Protein AF-A0A2S5DML2-F1 (afdb_monomer_lite)

Foldseek 3Di:
DDDCQKDWDAPDPPDIKMKGFAFDPQQVRHTQKIFISDDPPTLRWMWGWDADNNRQTAKIATRDPPAGQMWGFDADPVRHTDDIDGSPDDDDDDD

Radius of gyration: 16.34 Å; chains: 1; bounding box: 34×31×50 Å

Organism: NCBI:txid488447

Sequence (95 aa):
MYLLWKTTVKTSASNSTATTRTYDWAHHEVPATTTVDAGTGTLNLTTTDTYDDIGNLTVVDGPRTDVTDTVTTSYDSERRPTVVTDAGEANSDHL

Structure (mmCIF, N/CA/C/O backbone):
data_AF-A0A2S5DML2-F1
#
_entry.id   AF-A0A2S5DML2-F1
#
loop_
_atom_site.group_PDB
_atom_site.id
_atom_site.type_symbol
_atom_site.label_atom_id
_atom_site.label_alt_id
_atom_site.label_comp_id
_atom_site.label_asym_id
_atom_site.label_entity_id
_atom_site.label_seq_id
_atom_site.pdbx_PDB_ins_code
_atom_site.Cartn_x
_atom_site.Cartn_y
_atom_site.Cartn_z
_atom_site.occupancy
_atom_site.B_iso_or_equiv
_atom_site.auth_seq_id
_atom_site.auth_comp_id
_atom_site.auth_asym_id
_atom_site.auth_atom_id
_atom_site.pdbx_PDB_model_num
ATOM 1 N N . MET A 1 1 ? 13.252 17.949 6.677 1.00 75.19 1 MET A N 1
ATOM 2 C CA . MET A 1 1 ? 11.958 17.689 6.015 1.00 75.19 1 MET A CA 1
ATOM 3 C C . MET A 1 1 ? 10.990 17.161 7.068 1.00 75.19 1 MET A C 1
ATOM 5 O O . MET A 1 1 ? 11.463 16.511 7.991 1.00 75.19 1 MET A O 1
ATOM 9 N N . TYR A 1 2 ? 9.694 17.480 7.005 1.00 84.56 2 TYR A N 1
ATOM 10 C CA . TYR A 1 2 ? 8.688 16.936 7.930 1.00 84.56 2 TYR A CA 1
ATOM 11 C C . TYR A 1 2 ? 7.711 16.073 7.143 1.00 84.56 2 TYR A C 1
ATOM 13 O O . TYR A 1 2 ? 7.019 16.590 6.269 1.00 84.56 2 TYR A O 1
ATOM 21 N N . LEU A 1 3 ? 7.665 14.779 7.459 1.00 93.19 3 LEU A N 1
ATOM 22 C CA . LEU A 1 3 ? 6.769 13.826 6.814 1.00 93.19 3 LEU A CA 1
ATOM 23 C C . LEU A 1 3 ? 5.615 13.470 7.745 1.00 93.19 3 LEU A C 1
ATOM 25 O O . LEU A 1 3 ? 5.795 13.227 8.943 1.00 93.19 3 LEU A O 1
ATOM 29 N N . LEU A 1 4 ? 4.408 13.475 7.188 1.00 94.88 4 LEU A N 1
ATOM 30 C CA . LEU A 1 4 ? 3.177 13.265 7.934 1.00 94.88 4 LEU A CA 1
ATOM 31 C C . LEU A 1 4 ? 2.974 11.779 8.247 1.00 94.88 4 LEU A C 1
ATOM 33 O O . LEU A 1 4 ? 2.275 11.059 7.544 1.00 94.88 4 LEU A O 1
ATOM 37 N N . TRP A 1 5 ? 3.536 11.322 9.357 1.00 95.31 5 TRP A N 1
ATOM 38 C CA . TRP A 1 5 ? 3.462 9.914 9.750 1.00 95.31 5 TRP A CA 1
ATOM 39 C C . TRP A 1 5 ? 2.124 9.508 10.394 1.00 95.31 5 TRP A C 1
ATOM 41 O O . TRP A 1 5 ? 1.809 8.321 10.446 1.00 95.31 5 TRP A O 1
ATOM 51 N N . LYS A 1 6 ? 1.313 10.458 10.893 1.00 96.12 6 LYS A N 1
ATOM 52 C CA . LYS A 1 6 ? 0.008 10.155 11.504 1.00 96.12 6 LYS A CA 1
ATOM 53 C C . LYS A 1 6 ? -1.012 11.280 11.368 1.00 96.12 6 LYS A C 1
ATOM 55 O O . LYS A 1 6 ? -0.715 12.443 11.622 1.00 96.12 6 LYS A O 1
ATOM 60 N N . THR A 1 7 ? -2.248 10.898 11.065 1.00 97.50 7 THR A N 1
ATOM 61 C CA . THR A 1 7 ? -3.440 11.754 11.107 1.00 97.50 7 THR A CA 1
ATOM 62 C C . THR A 1 7 ? -4.555 11.061 11.881 1.00 97.50 7 THR A C 1
ATOM 64 O O . THR A 1 7 ? -4.672 9.841 11.821 1.00 97.50 7 THR A O 1
ATOM 67 N N . THR A 1 8 ? -5.401 11.823 12.573 1.00 97.62 8 THR A N 1
ATOM 68 C CA . THR A 1 8 ? -6.581 11.292 13.270 1.00 97.62 8 THR A CA 1
ATOM 69 C C . THR A 1 8 ? -7.793 12.141 12.926 1.00 97.62 8 THR A C 1
ATOM 71 O O . THR A 1 8 ? -7.743 13.364 13.051 1.00 97.62 8 THR A O 1
ATOM 74 N N . VAL A 1 9 ? -8.887 11.495 12.532 1.00 97.44 9 VAL A N 1
ATOM 75 C CA . VAL A 1 9 ? -10.154 12.150 12.194 1.00 97.44 9 VAL A CA 1
ATOM 76 C C . VAL A 1 9 ? -11.251 11.607 13.101 1.00 97.44 9 VAL A C 1
ATOM 78 O O . VAL A 1 9 ? -11.428 10.395 13.205 1.00 97.44 9 VAL A O 1
ATOM 81 N N . LYS A 1 10 ? -12.001 12.495 13.762 1.00 96.19 10 LYS A N 1
ATOM 82 C CA . LYS A 1 10 ? -13.201 12.105 14.513 1.00 96.19 10 LYS A CA 1
ATOM 83 C C . LYS A 1 10 ? -14.329 11.781 13.544 1.00 96.19 10 LYS A C 1
ATOM 85 O O . LYS A 1 10 ? -14.654 12.596 12.688 1.00 96.19 10 LYS A O 1
ATOM 90 N N . THR A 1 11 ? -14.945 10.622 13.723 1.00 94.31 11 THR A N 1
ATOM 91 C CA . THR A 1 11 ? -16.117 10.188 12.949 1.00 94.31 11 THR A CA 1
ATOM 92 C C . THR A 1 11 ? -17.409 10.311 13.755 1.00 94.31 11 THR A C 1
ATOM 94 O O . THR A 1 11 ? -18.491 10.389 13.184 1.00 94.31 11 THR A O 1
ATOM 97 N N . SER A 1 12 ? -17.307 10.404 15.084 1.00 94.31 12 SER A N 1
ATOM 98 C CA . SER A 1 12 ? -18.406 10.758 15.984 1.00 94.31 12 SER A CA 1
ATOM 99 C C . SER A 1 12 ? -17.866 11.388 17.276 1.00 94.31 12 SER A C 1
ATOM 101 O O . SER A 1 12 ? -16.664 11.631 17.407 1.00 94.31 12 SER A O 1
ATOM 103 N N . ALA A 1 13 ? -18.743 11.649 18.253 1.00 94.50 13 ALA A N 1
ATOM 104 C CA . ALA A 1 13 ? -18.338 12.156 19.566 1.00 94.50 13 ALA A CA 1
ATOM 105 C C . ALA A 1 13 ? -17.366 11.211 20.299 1.00 94.50 13 ALA A C 1
ATOM 107 O O . ALA A 1 13 ? -16.470 11.686 20.998 1.00 94.50 13 ALA A O 1
ATOM 108 N N . SER A 1 14 ? -17.520 9.899 20.098 1.00 93.75 14 SER A N 1
ATOM 109 C CA . SER A 1 14 ? -16.750 8.863 20.799 1.00 93.75 14 SER A CA 1
ATOM 110 C C . SER A 1 14 ? -15.831 8.055 19.885 1.00 93.75 14 SER A C 1
ATOM 112 O O . SER A 1 14 ? -15.068 7.237 20.385 1.00 93.75 14 SER A O 1
ATOM 114 N N . ASN A 1 15 ? -15.896 8.259 18.566 1.00 91.75 15 ASN A N 1
ATOM 115 C CA . ASN A 1 15 ? -15.175 7.438 17.598 1.00 91.75 15 ASN A CA 1
ATOM 116 C C . ASN A 1 15 ? -14.213 8.265 16.741 1.00 91.75 15 ASN A C 1
ATOM 118 O O . ASN A 1 15 ? -14.467 9.429 16.413 1.00 91.75 15 ASN A O 1
ATOM 122 N N . SER A 1 16 ? -13.081 7.671 16.379 1.00 95.00 16 SER A N 1
ATOM 123 C CA . SER A 1 16 ? -12.074 8.283 15.513 1.00 95.00 16 SER A CA 1
ATOM 124 C C . SER A 1 16 ? -11.382 7.221 14.680 1.00 95.00 16 SER A C 1
ATOM 126 O O . SER A 1 16 ? -11.196 6.103 15.141 1.00 95.00 16 SER A O 1
ATOM 128 N N . THR A 1 17 ? -10.950 7.610 13.490 1.00 97.31 17 THR A N 1
ATOM 129 C CA . THR A 1 17 ? -10.110 6.794 12.619 1.00 97.31 17 THR A CA 1
ATOM 130 C C . THR A 1 17 ? -8.721 7.417 12.590 1.00 97.31 17 THR A C 1
ATOM 132 O O . THR A 1 17 ? -8.574 8.614 12.324 1.00 97.31 17 THR A O 1
ATOM 135 N N . ALA A 1 18 ? -7.700 6.619 12.894 1.00 97.81 18 ALA A N 1
ATOM 136 C CA . ALA A 1 18 ? -6.309 7.016 12.729 1.00 97.81 18 ALA A CA 1
ATOM 137 C C . ALA A 1 18 ? -5.768 6.476 11.402 1.00 97.81 18 ALA A C 1
AT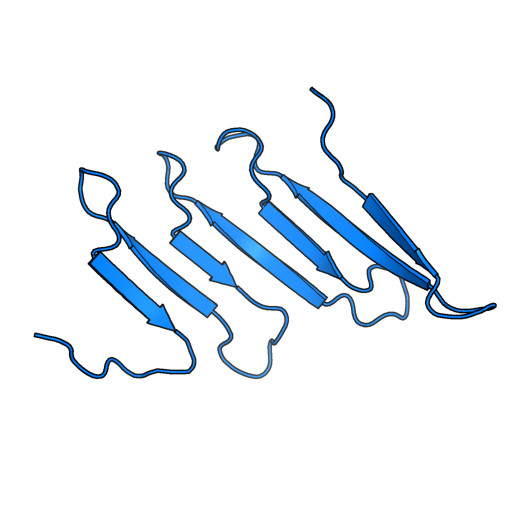OM 139 O O . ALA A 1 18 ? -6.051 5.341 11.031 1.00 97.81 18 ALA A O 1
ATOM 140 N N . THR A 1 19 ? -4.965 7.279 10.712 1.00 98.12 19 THR A N 1
ATOM 141 C CA . THR A 1 19 ? -4.172 6.838 9.565 1.00 98.12 19 THR A CA 1
ATOM 142 C C . THR A 1 19 ? -2.704 7.016 9.900 1.00 98.12 19 THR A C 1
ATOM 144 O O . THR A 1 19 ? -2.286 8.133 10.216 1.00 98.12 19 THR A O 1
ATOM 147 N N . THR A 1 20 ? -1.927 5.941 9.836 1.00 98.12 20 THR A N 1
ATOM 148 C CA . THR A 1 20 ? -0.470 5.968 10.008 1.00 98.12 20 THR A CA 1
ATOM 149 C C . THR A 1 20 ? 0.225 5.711 8.684 1.00 98.12 20 THR A C 1
ATOM 151 O O . THR A 1 20 ? -0.307 5.001 7.836 1.00 98.12 20 THR A O 1
ATOM 154 N N . ARG A 1 21 ? 1.402 6.307 8.504 1.00 97.94 21 ARG A N 1
ATOM 155 C CA . ARG A 1 21 ? 2.218 6.178 7.300 1.00 97.94 21 ARG A CA 1
ATOM 156 C C . ARG A 1 21 ? 3.652 5.867 7.686 1.00 97.94 21 ARG A C 1
ATOM 158 O O . ARG A 1 21 ? 4.194 6.506 8.590 1.00 97.94 21 ARG A O 1
ATOM 165 N N . THR A 1 22 ? 4.250 4.917 6.988 1.00 97.31 22 THR A N 1
ATOM 166 C CA . THR A 1 22 ? 5.704 4.772 6.922 1.00 97.31 22 THR A CA 1
ATOM 167 C C . THR A 1 22 ? 6.164 5.194 5.536 1.00 97.31 22 THR A C 1
ATOM 169 O O . THR A 1 22 ? 5.359 5.273 4.607 1.00 97.31 22 THR A O 1
ATOM 172 N N . TYR A 1 23 ? 7.440 5.518 5.407 1.00 96.56 23 TYR A N 1
ATOM 173 C CA . TYR A 1 23 ? 8.012 6.010 4.163 1.00 96.56 23 TYR A CA 1
ATOM 174 C C . TYR A 1 23 ? 9.151 5.097 3.698 1.00 96.56 23 TYR A C 1
ATOM 176 O O . TYR A 1 23 ? 9.534 4.153 4.385 1.00 96.56 23 TYR A O 1
ATOM 184 N N . ASP A 1 24 ? 9.673 5.337 2.512 1.00 94.56 24 ASP A N 1
ATOM 185 C CA . ASP A 1 24 ? 10.836 4.658 1.979 1.00 94.56 24 ASP A CA 1
ATOM 186 C C . ASP A 1 24 ? 11.957 5.679 1.820 1.00 94.56 24 ASP A C 1
ATOM 188 O O . ASP A 1 24 ? 11.950 6.530 0.931 1.00 94.56 24 ASP A O 1
ATOM 192 N N . TRP A 1 25 ? 12.935 5.601 2.714 1.00 91.12 25 TRP A N 1
ATOM 193 C CA . TRP A 1 25 ? 14.061 6.525 2.749 1.00 91.12 25 TRP A CA 1
ATOM 194 C C . TRP A 1 25 ? 15.060 6.277 1.614 1.00 91.12 25 TRP A C 1
ATOM 196 O O . TRP A 1 25 ? 15.836 7.177 1.299 1.00 91.12 25 TRP A O 1
ATOM 206 N N . ALA A 1 26 ? 15.041 5.095 0.992 1.00 90.62 26 ALA A N 1
ATOM 207 C CA . ALA A 1 26 ? 15.874 4.787 -0.164 1.00 90.62 26 ALA A CA 1
ATOM 208 C C . ALA A 1 26 ? 15.297 5.393 -1.455 1.00 90.62 26 ALA A C 1
ATOM 210 O O . ALA A 1 26 ? 16.061 5.804 -2.326 1.00 90.62 26 ALA A O 1
ATOM 211 N N . HIS A 1 27 ? 13.971 5.541 -1.543 1.00 91.06 27 HIS A N 1
ATOM 212 C CA . HIS A 1 27 ? 13.271 5.992 -2.752 1.00 91.06 27 HIS A CA 1
ATOM 213 C C . HIS A 1 27 ? 12.656 7.399 -2.615 1.00 91.06 27 HIS A C 1
ATOM 215 O O . HIS A 1 27 ? 11.515 7.632 -2.999 1.00 91.06 27 HIS A O 1
ATOM 221 N N . HIS A 1 28 ? 13.427 8.370 -2.108 1.00 87.50 28 HIS A N 1
ATOM 222 C CA . HIS A 1 28 ? 13.020 9.781 -1.932 1.00 87.50 28 HIS A CA 1
ATOM 223 C C . HIS A 1 28 ? 11.915 10.041 -0.895 1.00 87.50 28 HIS A C 1
ATOM 225 O O . HIS A 1 28 ? 11.136 10.984 -1.036 1.00 87.50 28 HIS A O 1
ATOM 231 N N . GLU A 1 29 ? 11.868 9.248 0.175 1.00 92.25 29 GLU A N 1
ATOM 232 C CA . GLU A 1 29 ? 10.922 9.430 1.283 1.00 92.25 29 GLU A CA 1
ATOM 233 C C . GLU A 1 29 ? 9.447 9.350 0.827 1.00 92.25 29 GLU A C 1
ATOM 235 O O . GLU A 1 29 ? 8.558 9.979 1.404 1.00 92.25 29 GLU A O 1
ATOM 240 N N . VAL A 1 30 ? 9.173 8.571 -0.225 1.00 92.69 30 VAL A N 1
ATOM 241 C CA . VAL A 1 30 ? 7.814 8.241 -0.690 1.00 92.69 30 VAL A CA 1
ATOM 242 C C . VAL A 1 30 ? 7.105 7.324 0.312 1.00 92.69 30 VAL A C 1
ATOM 244 O O . VAL A 1 30 ? 7.779 6.654 1.088 1.00 92.69 30 VAL A O 1
ATOM 247 N N . PRO A 1 31 ? 5.764 7.286 0.381 1.00 94.88 31 PRO A N 1
ATOM 248 C CA . PRO A 1 31 ? 5.065 6.359 1.273 1.00 94.88 31 PRO A CA 1
ATOM 249 C C . PRO A 1 31 ? 5.438 4.899 0.980 1.00 94.88 31 PRO A C 1
ATOM 251 O O . PRO A 1 31 ? 5.447 4.502 -0.178 1.00 94.88 31 PRO A O 1
ATOM 254 N N . ALA A 1 32 ? 5.729 4.122 2.024 1.00 96.81 32 ALA A N 1
ATOM 255 C CA . ALA A 1 32 ? 5.980 2.680 1.938 1.00 96.81 32 ALA A CA 1
ATOM 256 C C . ALA A 1 32 ? 4.780 1.879 2.448 1.00 96.81 32 ALA A C 1
ATOM 258 O O . ALA A 1 32 ? 4.373 0.892 1.848 1.00 96.81 32 ALA A O 1
ATOM 259 N N . THR A 1 33 ? 4.178 2.316 3.557 1.00 97.75 33 THR A N 1
ATOM 260 C CA . THR A 1 33 ? 2.916 1.744 4.032 1.00 97.75 33 THR A CA 1
ATOM 261 C C . THR A 1 33 ? 1.966 2.835 4.475 1.00 97.75 33 THR A C 1
ATOM 263 O O . THR A 1 33 ? 2.376 3.832 5.075 1.00 97.75 33 THR A O 1
ATOM 266 N N . THR A 1 34 ? 0.678 2.627 4.228 1.00 98.19 34 THR A N 1
ATOM 267 C CA . THR A 1 34 ? -0.401 3.430 4.800 1.00 98.19 34 THR A CA 1
ATOM 268 C C . THR A 1 34 ? -1.389 2.501 5.483 1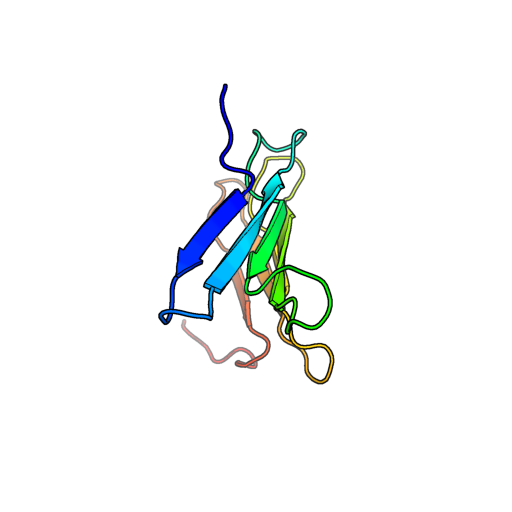.00 98.19 34 THR A C 1
ATOM 270 O O . THR A 1 34 ? -1.998 1.660 4.833 1.00 98.19 34 THR A O 1
ATOM 273 N N . THR A 1 35 ? -1.590 2.673 6.788 1.00 98.50 35 THR A N 1
ATOM 274 C CA . THR A 1 35 ? -2.599 1.925 7.549 1.00 98.50 35 THR A CA 1
ATOM 275 C C . THR A 1 35 ? -3.739 2.851 7.925 1.00 98.50 35 THR A C 1
ATOM 277 O O . THR A 1 35 ? -3.547 3.800 8.688 1.00 98.50 35 THR A O 1
ATOM 280 N N . VAL A 1 36 ? -4.931 2.581 7.402 1.00 97.50 36 VAL A N 1
ATOM 281 C CA . VAL A 1 36 ? -6.185 3.233 7.790 1.00 97.50 36 VAL A CA 1
ATOM 282 C C . VAL A 1 36 ? -6.829 2.455 8.932 1.00 97.50 36 VAL A C 1
ATOM 284 O O . VAL A 1 36 ? -6.711 1.235 9.020 1.00 97.50 36 VAL A O 1
ATOM 287 N N . ASP A 1 37 ? -7.516 3.178 9.816 1.00 96.75 37 ASP A N 1
ATOM 288 C CA . ASP A 1 37 ? -8.100 2.621 11.036 1.00 96.75 37 ASP A CA 1
ATOM 289 C C . ASP A 1 37 ? -7.036 1.908 11.883 1.00 96.75 37 ASP A C 1
ATOM 291 O O . ASP A 1 37 ? -7.193 0.767 12.308 1.00 96.75 37 ASP A O 1
ATOM 295 N N . ALA A 1 38 ? -5.897 2.582 12.057 1.00 96.25 38 ALA A N 1
ATOM 296 C CA . ALA A 1 38 ? -4.734 2.056 12.755 1.00 96.25 38 ALA A CA 1
ATOM 297 C C . ALA A 1 38 ? -4.932 2.070 14.279 1.00 96.25 38 ALA A C 1
ATOM 299 O O . ALA A 1 38 ? -5.295 3.100 14.858 1.00 96.25 38 ALA A O 1
ATOM 300 N N . GLY A 1 39 ? -4.606 0.963 14.944 1.00 94.19 39 GLY A N 1
ATOM 301 C CA . GLY A 1 39 ? -4.670 0.857 16.399 1.00 94.19 39 GLY A CA 1
ATOM 302 C C . GLY A 1 39 ? -5.027 -0.535 16.912 1.00 94.19 39 GLY A C 1
ATOM 303 O O . GLY A 1 39 ? -5.338 -1.464 16.175 1.00 94.19 39 GLY A O 1
ATOM 304 N N . THR A 1 40 ? -4.978 -0.701 18.229 1.00 92.75 40 THR A N 1
ATOM 305 C CA . THR A 1 40 ? -5.410 -1.951 18.860 1.00 92.75 40 THR A CA 1
ATOM 306 C C . THR A 1 40 ? -6.933 -2.052 18.826 1.00 92.75 40 THR A C 1
ATOM 308 O O . THR A 1 40 ? -7.619 -1.132 19.267 1.00 92.75 40 THR A O 1
ATOM 311 N N . GLY A 1 41 ? -7.460 -3.186 18.356 1.00 93.44 41 GLY A N 1
ATOM 312 C CA . GLY A 1 41 ? -8.905 -3.442 18.303 1.00 93.44 41 GLY A CA 1
ATOM 313 C C . GLY A 1 41 ? -9.635 -2.795 17.120 1.00 93.44 41 GLY A C 1
ATOM 314 O O . GLY A 1 41 ? -10.862 -2.796 17.106 1.00 93.44 41 GLY A O 1
ATOM 315 N N . THR A 1 42 ? -8.900 -2.254 16.148 1.00 94.81 42 THR A N 1
ATOM 316 C CA . THR A 1 42 ? -9.422 -1.672 14.903 1.00 94.81 42 THR A CA 1
ATOM 317 C C . THR A 1 42 ? -9.095 -2.561 13.699 1.00 94.81 42 THR A C 1
ATOM 319 O O . THR A 1 42 ? -8.414 -3.582 13.840 1.00 94.81 42 THR A O 1
ATOM 322 N N . LEU A 1 43 ? -9.574 -2.196 12.505 1.00 95.38 43 LEU A N 1
ATOM 323 C CA . LEU A 1 43 ? -9.393 -3.024 11.308 1.00 95.38 43 LEU A CA 1
ATOM 324 C C . LEU A 1 43 ? -7.939 -3.092 10.816 1.00 95.38 43 LEU A C 1
ATOM 326 O O . LEU A 1 43 ? -7.554 -4.112 10.258 1.00 95.38 43 LEU A O 1
ATOM 330 N N . ASN A 1 44 ? -7.132 -2.045 11.036 1.00 96.56 44 ASN A N 1
ATOM 331 C CA . ASN A 1 44 ? -5.738 -1.954 10.573 1.00 96.56 44 ASN A CA 1
ATOM 332 C C . ASN A 1 44 ? -5.571 -2.241 9.068 1.00 96.56 44 ASN A C 1
ATOM 334 O O . ASN A 1 44 ? -4.708 -3.019 8.654 1.00 96.56 44 ASN A O 1
ATOM 338 N N . LEU A 1 45 ? -6.387 -1.579 8.247 1.00 97.50 45 LEU A N 1
ATOM 339 C CA . LEU A 1 45 ? -6.385 -1.728 6.793 1.00 97.50 45 LEU A CA 1
ATOM 340 C C . LEU A 1 45 ? -5.087 -1.151 6.223 1.00 97.50 45 LEU A C 1
ATOM 342 O O . LEU A 1 45 ? -4.951 0.067 6.106 1.00 97.50 45 LEU A O 1
ATOM 346 N N . THR A 1 46 ? -4.124 -2.019 5.924 1.00 98.12 46 THR A N 1
ATOM 347 C CA . THR A 1 46 ? -2.784 -1.631 5.478 1.00 98.12 46 THR A CA 1
ATOM 348 C C . THR A 1 46 ? -2.634 -1.810 3.977 1.00 98.12 46 THR A C 1
ATOM 350 O O . THR A 1 46 ? -2.870 -2.896 3.468 1.00 98.12 46 THR A O 1
ATOM 353 N N . THR A 1 47 ? -2.199 -0.751 3.303 1.00 98.31 47 THR A N 1
ATOM 354 C CA . THR A 1 47 ? -1.704 -0.794 1.927 1.00 98.31 47 THR A CA 1
ATOM 355 C C . THR A 1 47 ? -0.186 -0.660 1.945 1.00 98.31 47 THR A C 1
ATOM 357 O O . THR A 1 47 ? 0.341 0.176 2.691 1.00 98.31 47 THR A O 1
ATOM 360 N N . THR A 1 48 ? 0.502 -1.470 1.144 1.00 98.19 48 THR A N 1
ATOM 361 C CA . THR A 1 48 ? 1.962 -1.448 0.989 1.00 98.19 48 THR A CA 1
ATOM 362 C C . THR A 1 48 ? 2.335 -1.076 -0.438 1.00 98.19 48 THR A C 1
ATOM 364 O O . THR A 1 48 ? 1.866 -1.700 -1.386 1.00 98.19 48 THR A O 1
ATOM 367 N N . ASP A 1 49 ? 3.219 -0.095 -0.570 1.00 98.19 49 ASP A N 1
ATOM 368 C CA . ASP A 1 49 ? 3.746 0.401 -1.835 1.00 98.19 49 ASP A CA 1
ATOM 369 C C . ASP A 1 49 ? 5.198 -0.077 -1.987 1.00 98.19 49 ASP A C 1
ATOM 371 O O . ASP A 1 49 ? 6.021 0.124 -1.091 1.00 98.19 49 ASP A O 1
ATOM 375 N N . THR A 1 50 ? 5.526 -0.723 -3.107 1.00 97.56 50 THR A N 1
ATOM 376 C CA . THR A 1 50 ? 6.894 -1.180 -3.417 1.00 97.56 50 THR A CA 1
ATOM 377 C C . THR A 1 50 ? 7.435 -0.449 -4.631 1.00 97.56 50 THR A C 1
ATOM 379 O O . THR A 1 50 ? 6.728 -0.282 -5.624 1.00 97.56 50 THR A O 1
ATOM 382 N N . TYR A 1 51 ? 8.706 -0.059 -4.568 1.00 96.56 51 TYR A N 1
ATOM 383 C CA . TYR A 1 51 ? 9.373 0.699 -5.618 1.00 96.56 51 TYR A CA 1
ATOM 384 C C . TYR A 1 51 ? 10.547 -0.083 -6.210 1.00 96.56 51 TYR A C 1
ATOM 386 O O . TYR A 1 51 ? 11.136 -0.928 -5.538 1.00 96.56 51 TYR A O 1
ATOM 394 N N . ASP A 1 52 ? 10.869 0.181 -7.475 1.00 94.25 52 ASP A N 1
ATOM 395 C CA . ASP A 1 52 ? 12.150 -0.238 -8.054 1.00 94.25 52 ASP A CA 1
ATOM 396 C C . ASP A 1 52 ? 13.308 0.664 -7.594 1.00 94.25 52 ASP A C 1
ATOM 398 O O . ASP A 1 52 ? 13.085 1.731 -7.023 1.00 94.25 52 ASP A O 1
ATOM 402 N N . ASP A 1 53 ? 14.545 0.270 -7.914 1.00 91.00 53 ASP A N 1
ATOM 403 C CA . ASP A 1 53 ? 15.778 0.971 -7.513 1.00 91.00 53 ASP A CA 1
ATOM 404 C C . ASP A 1 53 ? 15.853 2.445 -7.970 1.00 91.00 53 ASP A C 1
ATOM 406 O O . ASP A 1 53 ? 16.675 3.217 -7.474 1.00 91.0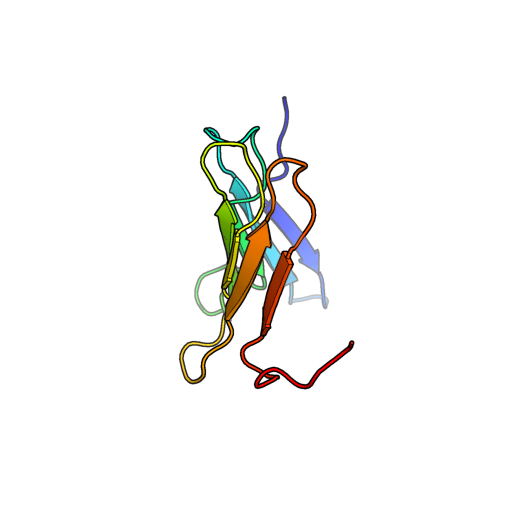0 53 ASP A O 1
ATOM 410 N N . ILE A 1 54 ? 15.030 2.853 -8.944 1.00 91.00 54 ILE A N 1
ATOM 411 C CA . ILE A 1 54 ? 14.994 4.217 -9.501 1.00 91.00 54 ILE A CA 1
ATOM 412 C C . ILE A 1 54 ? 13.768 4.993 -8.963 1.00 91.00 54 ILE A C 1
ATOM 414 O O . ILE A 1 54 ? 13.604 6.195 -9.211 1.00 91.00 54 ILE A O 1
ATOM 418 N N . GLY A 1 55 ? 12.922 4.339 -8.164 1.00 93.06 55 GLY A N 1
ATOM 419 C CA . GLY A 1 55 ? 11.779 4.914 -7.468 1.00 93.06 55 GLY A CA 1
ATOM 420 C C . GLY A 1 55 ? 10.477 4.906 -8.270 1.00 93.06 55 GLY A C 1
ATOM 421 O O . GLY A 1 55 ? 9.636 5.778 -8.051 1.00 93.06 55 GLY A O 1
ATOM 422 N N . ASN A 1 56 ? 10.293 4.002 -9.235 1.00 95.19 56 ASN A N 1
ATOM 423 C CA . ASN A 1 56 ? 8.970 3.755 -9.822 1.00 95.19 56 ASN A CA 1
ATOM 424 C C . ASN A 1 56 ? 8.150 2.839 -8.917 1.00 95.19 56 ASN A C 1
ATOM 426 O O . ASN A 1 56 ? 8.674 1.837 -8.446 1.00 95.19 56 ASN A O 1
ATOM 430 N N . LEU A 1 57 ? 6.867 3.148 -8.718 1.00 96.19 57 LEU A N 1
ATOM 431 C CA . LEU A 1 57 ? 5.936 2.310 -7.958 1.00 96.19 57 LEU A CA 1
ATOM 432 C C . LEU A 1 57 ? 5.599 1.045 -8.757 1.00 96.19 57 LEU A C 1
ATOM 434 O O . LEU A 1 57 ? 4.865 1.109 -9.738 1.00 96.19 57 LEU A O 1
ATOM 438 N N . THR A 1 58 ? 6.130 -0.103 -8.352 1.00 96.88 58 THR A N 1
ATOM 439 C CA . THR A 1 58 ? 5.967 -1.373 -9.073 1.00 96.88 58 THR A CA 1
ATOM 440 C C . THR A 1 58 ? 4.869 -2.251 -8.500 1.00 96.88 58 THR A C 1
ATOM 442 O O . THR A 1 58 ? 4.303 -3.053 -9.242 1.00 96.88 58 THR A O 1
ATOM 445 N N . VAL A 1 59 ? 4.541 -2.105 -7.214 1.00 97.50 59 VAL A N 1
ATOM 446 C CA . VAL A 1 59 ? 3.492 -2.891 -6.556 1.00 97.50 59 VAL A CA 1
ATOM 447 C C . VAL A 1 59 ? 2.693 -2.018 -5.600 1.00 97.50 59 VAL A C 1
ATOM 449 O O . VAL A 1 59 ? 3.280 -1.281 -4.811 1.00 97.50 59 VAL A O 1
ATOM 452 N N . VAL A 1 60 ? 1.370 -2.158 -5.642 1.00 97.75 60 VAL A N 1
ATOM 453 C CA . VAL A 1 60 ? 0.450 -1.703 -4.594 1.00 97.75 60 VAL A CA 1
ATOM 454 C C . VAL A 1 60 ? -0.267 -2.935 -4.063 1.00 97.75 60 VAL A C 1
ATOM 456 O O . VAL A 1 60 ? -0.992 -3.583 -4.813 1.00 97.75 60 VAL A O 1
ATOM 459 N N . ASP A 1 61 ? -0.047 -3.272 -2.796 1.00 96.94 61 ASP A N 1
ATOM 460 C CA . ASP A 1 61 ? -0.658 -4.425 -2.132 1.00 96.94 61 ASP A CA 1
ATOM 461 C C . ASP A 1 61 ? -1.672 -3.962 -1.086 1.00 96.94 61 ASP A C 1
ATOM 463 O O . ASP A 1 61 ? -1.327 -3.246 -0.142 1.00 96.94 61 ASP A O 1
ATOM 467 N N . GLY A 1 62 ? -2.935 -4.306 -1.304 1.00 96.94 62 GLY A N 1
ATOM 468 C CA . GLY A 1 62 ? -4.069 -3.882 -0.504 1.00 96.94 62 GLY A CA 1
ATOM 469 C C . GLY A 1 62 ? -4.247 -4.673 0.799 1.00 96.94 62 GLY A C 1
ATOM 470 O O . GLY A 1 62 ? -3.527 -5.624 1.094 1.00 96.94 62 GLY A O 1
ATOM 471 N N . PRO A 1 63 ? -5.214 -4.266 1.637 1.00 96.00 63 PRO A N 1
ATOM 472 C CA . PRO A 1 63 ? -5.382 -4.810 2.983 1.00 96.00 63 PRO A CA 1
ATOM 473 C C . PRO A 1 63 ? -5.990 -6.215 3.032 1.00 96.00 63 PRO A C 1
ATOM 475 O O . PRO A 1 63 ? -6.028 -6.819 4.110 1.00 96.00 63 PRO A O 1
ATOM 478 N N . ARG A 1 64 ? -6.551 -6.720 1.927 1.00 94.25 64 ARG A N 1
ATOM 479 C CA . ARG A 1 64 ? -7.212 -8.026 1.922 1.00 94.25 64 ARG A CA 1
ATOM 480 C C . ARG A 1 64 ? -6.191 -9.152 1.820 1.00 94.25 64 ARG A C 1
ATOM 482 O O . ARG A 1 64 ? -5.312 -9.141 0.977 1.00 94.25 64 ARG A O 1
ATOM 489 N N . THR A 1 65 ? -6.357 -10.165 2.667 1.00 91.19 65 THR A N 1
ATOM 490 C CA . THR A 1 65 ? -5.496 -11.362 2.697 1.00 91.19 65 THR A CA 1
ATOM 491 C C . THR A 1 65 ? -6.215 -12.626 2.229 1.00 91.19 65 THR A C 1
ATOM 493 O O . THR A 1 65 ? -5.601 -13.682 2.097 1.00 91.19 65 THR A O 1
ATOM 496 N N . ASP A 1 66 ? -7.527 -12.536 2.004 1.00 91.88 66 ASP A N 1
ATOM 497 C CA . ASP A 1 66 ? -8.396 -13.644 1.609 1.00 91.88 66 ASP A CA 1
ATOM 498 C C . ASP A 1 66 ? -8.520 -13.806 0.088 1.00 91.88 66 ASP A C 1
ATOM 500 O O . ASP A 1 66 ? -8.909 -14.866 -0.400 1.00 91.88 66 ASP A O 1
ATOM 504 N N . VAL A 1 67 ? -8.176 -12.761 -0.659 1.00 92.69 67 VAL A N 1
ATOM 505 C CA . VAL A 1 67 ? -8.114 -12.728 -2.120 1.00 92.69 67 VAL A CA 1
ATOM 506 C C . VAL A 1 67 ? -6.878 -11.945 -2.536 1.00 92.69 67 VAL A C 1
ATOM 508 O O . VAL A 1 67 ? -6.368 -11.143 -1.757 1.00 92.69 67 VAL A O 1
ATOM 511 N N . THR A 1 68 ? -6.404 -12.159 -3.762 1.00 91.19 68 THR A N 1
ATOM 512 C CA . THR A 1 68 ? -5.387 -11.281 -4.342 1.00 91.19 68 THR A CA 1
ATOM 513 C C . THR A 1 68 ? -5.959 -9.865 -4.430 1.00 91.19 68 THR A C 1
ATOM 515 O O . THR A 1 68 ? -7.055 -9.674 -4.952 1.00 91.19 68 THR A O 1
ATOM 518 N N . ASP A 1 69 ? -5.225 -8.899 -3.888 1.00 93.19 69 ASP A N 1
ATOM 519 C CA . ASP A 1 69 ? -5.573 -7.473 -3.821 1.00 93.19 69 ASP A CA 1
ATOM 520 C C . ASP A 1 69 ? -4.324 -6.649 -4.159 1.00 93.19 69 ASP A C 1
ATOM 522 O O . ASP A 1 69 ? -3.964 -5.689 -3.488 1.00 93.19 69 ASP A O 1
ATOM 526 N N . THR A 1 70 ? -3.590 -7.110 -5.171 1.00 95.38 7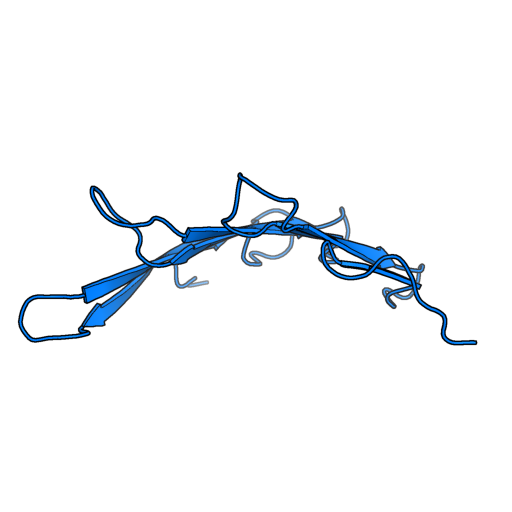0 THR A N 1
ATOM 527 C CA . THR A 1 70 ? -2.284 -6.579 -5.545 1.00 95.38 70 THR A CA 1
ATOM 528 C C . THR A 1 70 ? -2.336 -6.077 -6.980 1.00 95.38 70 THR A C 1
ATOM 530 O O . THR A 1 70 ? -2.730 -6.813 -7.886 1.00 95.38 70 THR A O 1
ATOM 533 N N . VAL A 1 71 ? -1.878 -4.847 -7.195 1.00 96.06 71 VAL A N 1
ATOM 534 C CA . VAL A 1 71 ? -1.644 -4.276 -8.522 1.00 96.06 71 VAL A CA 1
ATOM 535 C C . VAL A 1 71 ? -0.146 -4.255 -8.782 1.00 96.06 71 VAL A C 1
ATOM 537 O O . VAL A 1 71 ? 0.613 -3.752 -7.956 1.00 96.06 71 VAL A O 1
ATOM 540 N N . THR A 1 72 ? 0.290 -4.768 -9.932 1.00 96.88 72 THR A N 1
ATOM 541 C CA . THR A 1 72 ? 1.698 -4.704 -10.356 1.00 96.88 72 THR A CA 1
ATOM 542 C C . THR A 1 72 ? 1.850 -3.881 -11.629 1.00 96.88 72 THR A C 1
ATOM 544 O O . THR A 1 72 ? 1.058 -4.019 -12.560 1.00 96.88 72 THR A O 1
ATOM 547 N N . THR A 1 73 ? 2.868 -3.021 -11.674 1.00 97.62 73 THR A N 1
ATOM 548 C CA . THR A 1 73 ? 3.170 -2.158 -12.822 1.00 97.62 73 THR A CA 1
ATOM 549 C C . THR A 1 73 ? 4.610 -2.361 -13.280 1.00 97.62 73 THR A C 1
ATOM 551 O O . THR A 1 73 ? 5.546 -2.262 -12.489 1.00 97.62 73 THR A O 1
ATOM 554 N N . SER A 1 74 ? 4.792 -2.630 -14.572 1.00 95.81 74 SER A N 1
ATOM 555 C CA . SER A 1 74 ? 6.101 -2.650 -15.237 1.00 95.81 74 SER A CA 1
ATOM 556 C C . SER A 1 74 ? 6.307 -1.373 -16.042 1.00 95.81 74 SER A C 1
ATOM 558 O O . SER A 1 74 ? 5.342 -0.803 -16.549 1.00 95.81 74 SER A O 1
ATOM 560 N N . TYR A 1 75 ? 7.560 -0.944 -16.188 1.00 95.75 75 TYR A N 1
ATOM 561 C CA . TYR A 1 75 ? 7.926 0.300 -16.863 1.00 95.75 75 TYR A CA 1
ATOM 562 C C . TYR A 1 75 ? 8.957 0.064 -17.969 1.00 95.75 75 TYR A C 1
ATOM 564 O O . TYR A 1 75 ? 9.739 -0.885 -17.911 1.00 95.75 75 TYR A O 1
ATOM 572 N N . ASP A 1 76 ? 8.967 0.939 -18.974 1.00 94.69 76 ASP A N 1
ATOM 573 C CA . ASP A 1 76 ? 10.077 1.054 -19.923 1.00 94.69 76 ASP A CA 1
ATOM 574 C C . ASP A 1 76 ? 11.219 1.940 -19.381 1.00 94.69 76 ASP A C 1
ATOM 576 O O . ASP A 1 76 ? 11.154 2.484 -18.275 1.00 94.69 76 ASP A O 1
ATOM 580 N N . SER A 1 77 ? 12.282 2.106 -20.176 1.00 94.19 77 SER A N 1
ATOM 581 C CA . SER A 1 77 ? 13.441 2.943 -19.833 1.00 94.19 77 SER A CA 1
ATOM 582 C C . SER A 1 77 ? 13.110 4.424 -19.640 1.00 94.19 77 SER A C 1
ATOM 584 O O . SER A 1 77 ? 13.848 5.126 -18.951 1.00 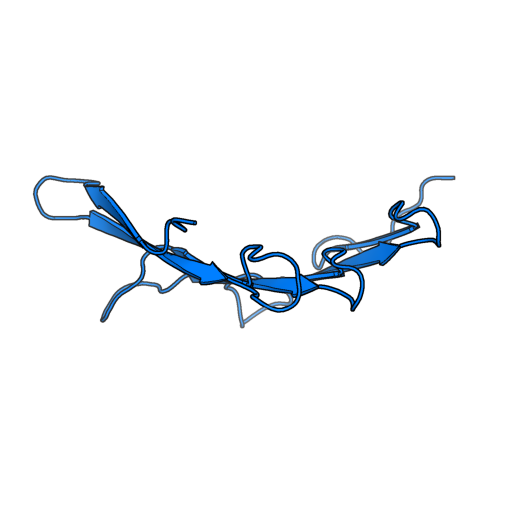94.19 77 SER A O 1
ATOM 586 N N . GLU A 1 78 ? 12.004 4.907 -20.209 1.00 96.06 78 GLU A N 1
ATOM 587 C CA . GLU A 1 78 ? 11.529 6.281 -20.045 1.00 96.06 78 GLU A CA 1
ATOM 588 C C . GLU A 1 78 ? 10.538 6.428 -18.878 1.00 96.06 78 GLU A C 1
ATOM 590 O O . GLU A 1 78 ? 9.925 7.486 -18.726 1.00 96.06 78 GLU A O 1
ATOM 595 N N . ARG A 1 79 ? 10.409 5.400 -18.024 1.00 94.44 79 ARG A N 1
ATOM 596 C CA . ARG A 1 79 ? 9.506 5.364 -16.861 1.00 94.44 79 ARG A CA 1
ATOM 597 C C . ARG A 1 79 ? 8.030 5.483 -17.248 1.00 94.44 79 ARG A C 1
ATOM 599 O O . ARG A 1 79 ? 7.219 5.995 -16.475 1.00 94.44 79 ARG A O 1
ATOM 606 N N . ARG A 1 80 ? 7.653 4.999 -18.433 1.00 95.06 80 ARG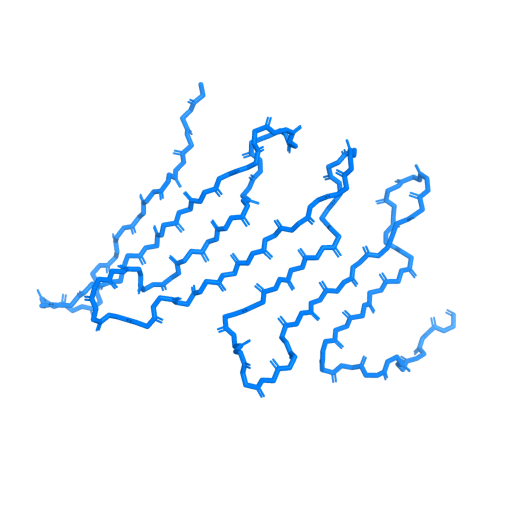 A N 1
ATOM 607 C CA . ARG A 1 80 ? 6.247 4.882 -18.840 1.00 95.06 80 ARG A CA 1
ATOM 608 C C . ARG A 1 80 ? 5.738 3.478 -18.501 1.00 95.06 80 ARG A C 1
ATOM 610 O O . ARG A 1 80 ? 6.456 2.517 -18.780 1.00 95.06 80 ARG A O 1
ATOM 617 N N . PRO A 1 81 ? 4.535 3.333 -17.914 1.00 94.75 81 PRO A N 1
ATOM 618 C CA . PRO A 1 81 ? 3.941 2.023 -17.672 1.00 94.75 81 PRO A CA 1
ATOM 619 C C . PRO A 1 81 ? 3.775 1.244 -18.980 1.00 94.75 81 PRO A C 1
ATOM 621 O O . PRO A 1 81 ? 3.237 1.775 -19.950 1.00 94.75 81 PRO A O 1
ATOM 624 N N . THR A 1 82 ? 4.220 -0.007 -19.002 1.00 95.69 82 THR A N 1
ATOM 625 C CA . THR A 1 82 ? 4.088 -0.920 -20.149 1.00 95.69 82 THR A CA 1
ATOM 626 C C . THR A 1 82 ? 3.088 -2.035 -19.890 1.00 95.69 82 THR A C 1
ATOM 628 O O . THR A 1 82 ? 2.422 -2.487 -20.816 1.00 95.69 82 THR A O 1
ATOM 631 N N . VAL A 1 83 ? 2.969 -2.470 -18.636 1.00 92.25 83 VAL A N 1
ATOM 632 C CA . VAL A 1 83 ? 2.019 -3.494 -18.196 1.00 92.25 83 VAL A CA 1
ATOM 633 C C . VAL A 1 83 ? 1.480 -3.082 -16.840 1.00 92.25 83 VAL A C 1
ATOM 635 O O . VAL A 1 83 ? 2.261 -2.734 -15.956 1.00 92.25 83 VAL A O 1
ATOM 638 N N . VAL A 1 84 ? 0.164 -3.164 -16.675 1.00 93.19 84 VAL A N 1
ATOM 639 C CA . VAL A 1 84 ? -0.513 -3.054 -15.382 1.00 93.19 84 VAL A CA 1
ATOM 640 C C . VAL A 1 84 ? -1.334 -4.323 -15.208 1.00 93.19 84 VAL A C 1
ATOM 642 O O . VAL A 1 84 ? -2.167 -4.634 -16.054 1.00 93.19 84 VAL A O 1
ATOM 645 N N . THR A 1 85 ? -1.069 -5.076 -14.146 1.00 92.06 85 THR A N 1
ATOM 646 C CA . THR A 1 85 ? -1.871 -6.248 -13.775 1.00 92.06 85 THR A CA 1
ATOM 647 C C . THR A 1 85 ? -2.619 -5.917 -12.500 1.00 92.06 85 THR A C 1
ATOM 649 O O . THR A 1 85 ? -1.982 -5.690 -11.473 1.00 92.06 85 THR A O 1
ATOM 652 N N . ASP A 1 86 ? -3.945 -5.895 -12.572 1.00 87.25 86 ASP A N 1
ATOM 653 C CA . ASP A 1 86 ? -4.832 -5.760 -11.419 1.00 87.25 86 ASP A CA 1
ATOM 654 C C . ASP A 1 86 ? -5.366 -7.148 -11.039 1.00 87.25 86 ASP A C 1
ATOM 656 O O . ASP A 1 86 ? -5.690 -7.966 -11.904 1.00 87.25 86 ASP A O 1
ATOM 660 N N . ALA A 1 87 ? -5.488 -7.413 -9.743 1.00 73.25 87 ALA A N 1
ATOM 661 C CA . ALA A 1 87 ? -6.110 -8.614 -9.213 1.00 73.25 87 ALA A CA 1
ATOM 662 C C . ALA A 1 87 ? -7.574 -8.810 -9.670 1.00 73.25 87 ALA A C 1
ATOM 664 O O . ALA A 1 87 ? -8.093 -9.925 -9.583 1.00 73.25 87 ALA A O 1
ATOM 665 N N . GLY A 1 88 ? -8.232 -7.757 -10.177 1.00 64.75 88 GLY A N 1
ATOM 666 C CA . GLY A 1 88 ? -9.587 -7.802 -10.735 1.00 64.75 88 GLY A CA 1
ATOM 667 C C . GLY A 1 88 ? -9.701 -8.027 -12.250 1.00 64.75 88 GLY A C 1
ATOM 668 O O . GLY A 1 88 ? -10.776 -8.414 -12.711 1.00 64.75 88 GLY A O 1
ATOM 669 N N . GLU A 1 89 ? -8.636 -7.830 -13.031 1.00 48.34 89 GLU A N 1
ATOM 670 C CA . GLU A 1 89 ? -8.695 -7.927 -14.494 1.00 48.34 89 GLU A CA 1
ATOM 671 C C . GLU A 1 89 ? -7.599 -8.848 -15.032 1.00 48.34 89 GLU A C 1
ATOM 673 O O . GLU A 1 89 ? -6.431 -8.490 -15.181 1.00 48.34 89 GLU A O 1
ATOM 678 N N . ALA A 1 90 ? -8.010 -10.060 -15.407 1.00 41.97 90 ALA A N 1
ATOM 679 C CA . ALA A 1 90 ? -7.277 -10.820 -16.402 1.00 41.97 90 ALA A CA 1
ATOM 680 C C . ALA A 1 90 ? -7.260 -10.001 -17.705 1.00 41.97 90 ALA A C 1
ATOM 682 O O . ALA A 1 90 ? -8.264 -9.962 -18.416 1.00 41.97 90 ALA A O 1
ATOM 683 N N . ASN A 1 91 ? -6.131 -9.329 -17.959 1.00 49.00 91 ASN A N 1
ATOM 684 C CA . ASN A 1 91 ? -5.646 -8.819 -19.244 1.00 49.00 91 ASN A CA 1
ATOM 685 C C . ASN A 1 91 ? -6.684 -8.885 -20.380 1.00 49.00 91 ASN A C 1
ATOM 687 O O . ASN A 1 91 ? -6.755 -9.884 -21.098 1.00 49.00 91 ASN A O 1
ATOM 691 N N . SER A 1 92 ? -7.498 -7.843 -20.528 1.00 45.94 92 SER A N 1
ATOM 692 C CA . SER A 1 92 ? -8.374 -7.691 -21.689 1.00 45.94 92 SER A CA 1
ATOM 693 C C . SER A 1 92 ? -7.918 -6.477 -22.488 1.00 45.94 92 SER A C 1
ATOM 695 O O . SER A 1 92 ? -8.256 -5.349 -22.155 1.00 45.94 92 SER A O 1
ATOM 697 N N . ASP A 1 93 ? -7.091 -6.776 -23.493 1.00 50.19 93 ASP A N 1
ATOM 698 C CA . ASP A 1 93 ? -6.807 -6.040 -24.730 1.00 50.19 93 ASP A CA 1
ATOM 699 C C . ASP A 1 93 ? -7.090 -4.534 -24.760 1.00 50.19 93 ASP A C 1
ATOM 701 O O . ASP A 1 93 ? -8.241 -4.102 -24.749 1.00 50.19 93 ASP A O 1
ATOM 705 N N . HIS A 1 94 ? -6.055 -3.755 -25.087 1.00 37.09 94 HIS A N 1
ATOM 706 C CA . HIS A 1 94 ? -6.235 -2.697 -26.078 1.00 37.09 94 HIS A CA 1
ATOM 707 C C . HIS A 1 94 ? -4.955 -2.462 -26.904 1.00 37.09 94 HIS A C 1
ATOM 709 O O . HIS A 1 94 ? -3.976 -1.903 -26.418 1.00 37.09 94 HIS A O 1
ATOM 715 N N . LEU A 1 95 ? -5.033 -2.988 -28.136 1.00 40.53 95 LEU A N 1
ATOM 716 C CA . LEU A 1 95 ? -4.403 -2.634 -29.423 1.00 40.53 95 LEU A CA 1
ATOM 717 C C . LEU A 1 95 ? -3.378 -1.488 -29.464 1.00 40.53 95 LEU A C 1
ATOM 719 O O . LEU A 1 95 ? -3.733 -0.353 -29.075 1.00 40.53 95 LEU A O 1
#

Secondary structure (DSSP, 8-state):
-----EEEEESSSS-EEEEEEEEETTTTTEEEEEEES-STTS--EEEEEEE-TT--EEEEE-S-SSS--EEEEEE-TTS-EEEEEETTB------

pLDDT: mean 90.51, std 13.89, range [37.09, 98.5]